Protein AF-A0A6P3XN58-F1 (afdb_monomer_lite)

Sequence (71 aa):
MPAQESERFYMNFLAELCKRYSPELVKDGKFGAMMEVCIQNNGPVTLEIESPTKSISNNDTMNIKKKEVSD

Secondary structure (DSSP, 8-state):
--HHHHHHHHHHHHHHHHHHS-GGG-----TTS--------SS-------PPPS---TTSHHHHHHHTT--

Structure (mmCIF, N/CA/C/O backbone):
data_AF-A0A6P3XN58-F1
#
_entry.id   AF-A0A6P3XN58-F1
#
loop_
_atom_site.group_PDB
_atom_site.id
_atom_site.type_symbol
_atom_site.label_atom_id
_atom_site.label_alt_id
_atom_site.label_comp_id
_atom_site.label_asym_id
_atom_site.label_entity_id
_atom_site.label_seq_id
_atom_site.pdbx_PDB_ins_code
_atom_site.Cartn_x
_atom_site.Cartn_y
_atom_site.Cartn_z
_atom_site.occupancy
_atom_site.B_iso_or_equiv
_atom_site.auth_seq_id
_atom_site.auth_comp_id
_atom_site.auth_asym_id
_atom_site.auth_atom_id
_atom_site.pdbx_PDB_model_num
ATOM 1 N N . MET A 1 1 ? 1.226 -3.870 -17.567 1.00 82.50 1 MET A N 1
ATOM 2 C CA . MET A 1 1 ? 1.158 -2.414 -17.320 1.00 82.50 1 MET A CA 1
ATOM 3 C C . MET A 1 1 ? 2.504 -1.961 -16.748 1.00 82.50 1 MET A C 1
ATOM 5 O O . MET A 1 1 ? 2.992 -2.644 -15.850 1.00 82.50 1 MET A O 1
ATOM 9 N N . PRO A 1 2 ? 3.151 -0.912 -17.296 1.00 96.00 2 PRO A N 1
ATOM 10 C CA . PRO A 1 2 ? 4.408 -0.351 -16.779 1.00 96.00 2 PRO A CA 1
ATOM 11 C C . PRO A 1 2 ? 4.271 0.196 -15.353 1.00 96.00 2 PRO A C 1
ATOM 13 O O . PRO A 1 2 ? 3.198 0.654 -14.981 1.00 96.00 2 PRO A O 1
ATOM 16 N N . ALA A 1 3 ? 5.354 0.213 -14.568 1.00 92.81 3 ALA A N 1
ATOM 17 C CA . ALA A 1 3 ? 5.313 0.569 -13.140 1.00 92.81 3 ALA A CA 1
ATOM 18 C C . ALA A 1 3 ? 4.650 1.930 -12.847 1.00 92.81 3 ALA A C 1
ATOM 20 O O . ALA A 1 3 ? 3.806 2.019 -11.961 1.00 92.81 3 ALA A O 1
ATOM 21 N N . GLN A 1 4 ? 4.979 2.964 -13.626 1.00 91.25 4 GLN A N 1
ATOM 22 C CA . GLN A 1 4 ? 4.437 4.315 -13.444 1.00 91.25 4 GLN A CA 1
ATOM 23 C C . GLN A 1 4 ? 2.932 4.401 -13.755 1.00 91.25 4 GLN A C 1
ATOM 25 O O . GLN A 1 4 ? 2.189 5.115 -13.084 1.00 91.25 4 GLN A O 1
ATOM 30 N N . GLU A 1 5 ? 2.459 3.648 -14.751 1.00 95.88 5 GLU A N 1
ATOM 31 C CA . GLU A 1 5 ? 1.026 3.537 -15.052 1.00 95.88 5 GLU A CA 1
ATOM 32 C C . GLU A 1 5 ? 0.301 2.702 -13.987 1.00 95.88 5 GLU A C 1
ATOM 34 O O . GLU A 1 5 ? -0.806 3.051 -13.573 1.00 95.88 5 GLU A O 1
ATOM 39 N N . SER A 1 6 ? 0.954 1.642 -13.500 1.00 97.00 6 SER A N 1
ATOM 40 C CA . SER A 1 6 ? 0.439 0.744 -12.465 1.00 97.00 6 SER A CA 1
ATOM 41 C C . SER A 1 6 ? 0.250 1.438 -11.122 1.00 97.00 6 SER A C 1
ATOM 43 O O . SER A 1 6 ? -0.754 1.186 -10.463 1.00 97.00 6 SER A O 1
ATOM 45 N N . GLU A 1 7 ? 1.160 2.333 -10.725 1.00 96.69 7 GLU A N 1
ATOM 46 C CA . GLU A 1 7 ? 1.009 3.103 -9.485 1.00 96.69 7 GLU A CA 1
ATOM 47 C C . GLU A 1 7 ? -0.249 3.969 -9.543 1.00 96.69 7 GLU A C 1
ATOM 49 O O . GLU A 1 7 ? -1.112 3.891 -8.670 1.00 96.69 7 GLU A O 1
ATOM 54 N N . ARG A 1 8 ? -0.415 4.732 -10.631 1.00 97.38 8 ARG A N 1
ATOM 55 C CA . ARG A 1 8 ? -1.608 5.561 -10.830 1.00 97.38 8 ARG A CA 1
ATOM 56 C C . ARG A 1 8 ? -2.885 4.718 -10.851 1.00 97.38 8 ARG A C 1
ATOM 58 O O . ARG A 1 8 ? -3.890 5.122 -10.270 1.00 97.38 8 ARG A O 1
ATOM 65 N N . PHE A 1 9 ? -2.859 3.566 -11.519 1.00 97.19 9 PHE A N 1
ATOM 66 C CA . PHE A 1 9 ? -3.994 2.648 -11.550 1.00 97.19 9 PHE A CA 1
ATOM 67 C C . PHE A 1 9 ? -4.347 2.130 -10.148 1.00 97.19 9 PHE A C 1
ATOM 69 O O . PHE A 1 9 ? -5.510 2.201 -9.754 1.00 97.19 9 PHE A O 1
ATOM 76 N N . TYR A 1 10 ? -3.353 1.675 -9.383 1.00 97.75 10 TYR A N 1
ATOM 77 C CA . TYR A 1 10 ? -3.523 1.196 -8.011 1.00 97.75 10 TYR A CA 1
ATOM 78 C C . TYR A 1 10 ? -4.130 2.274 -7.100 1.00 97.75 10 TYR A C 1
ATOM 80 O O . TYR A 1 10 ? -5.107 2.004 -6.401 1.00 97.75 10 TYR A O 1
ATOM 88 N N . MET A 1 11 ? -3.636 3.515 -7.173 1.00 97.25 11 MET A N 1
ATOM 89 C CA . MET A 1 11 ? -4.177 4.622 -6.372 1.00 97.25 11 MET A CA 1
ATOM 90 C C . MET A 1 11 ? -5.626 4.956 -6.742 1.00 97.25 11 MET A C 1
ATOM 92 O O . MET A 1 11 ? -6.460 5.167 -5.862 1.00 97.25 11 MET A O 1
ATOM 96 N N . ASN A 1 12 ? -5.961 4.947 -8.036 1.00 98.19 12 ASN A N 1
ATOM 97 C CA . ASN A 1 12 ? -7.341 5.147 -8.484 1.00 98.19 12 ASN A CA 1
ATOM 98 C C . ASN A 1 12 ? -8.266 4.011 -8.018 1.00 98.19 12 ASN A C 1
ATOM 100 O O . ASN A 1 12 ? -9.410 4.264 -7.646 1.00 98.19 12 ASN A O 1
ATOM 104 N N . PHE A 1 13 ? -7.779 2.767 -8.030 1.00 97.38 13 PHE A N 1
ATOM 105 C CA . PHE A 1 13 ? -8.528 1.610 -7.549 1.00 97.38 13 PHE A CA 1
ATOM 106 C C . PHE A 1 13 ? -8.839 1.720 -6.050 1.00 97.38 13 PHE A C 1
ATOM 108 O O . PHE A 1 13 ? -9.994 1.553 -5.658 1.00 97.38 13 PHE A O 1
ATOM 115 N N . LEU A 1 14 ? -7.849 2.083 -5.226 1.00 98.12 14 LEU A N 1
ATOM 116 C CA . LEU A 1 14 ? -8.060 2.339 -3.798 1.00 98.12 14 LEU A CA 1
ATOM 117 C C . LEU A 1 14 ? -9.050 3.482 -3.556 1.00 98.12 14 LEU A C 1
ATOM 119 O O . LEU A 1 14 ? -9.958 3.335 -2.741 1.00 98.12 14 LEU A O 1
ATOM 123 N N . ALA A 1 15 ? -8.922 4.595 -4.286 1.00 98.06 15 ALA A N 1
ATOM 124 C CA . ALA A 1 15 ? -9.843 5.724 -4.163 1.00 98.06 15 ALA A CA 1
ATOM 125 C C . ALA A 1 15 ? -11.297 5.312 -4.449 1.00 98.06 15 ALA A C 1
ATOM 127 O O . ALA A 1 15 ? -12.225 5.731 -3.754 1.00 98.06 15 ALA A O 1
ATOM 128 N N . GLU A 1 16 ? -11.498 4.451 -5.445 1.00 98.44 16 GLU A N 1
ATOM 129 C CA . GLU A 1 16 ? -12.819 3.948 -5.788 1.00 98.44 16 GLU A CA 1
ATOM 130 C C . GLU A 1 16 ? -13.356 2.934 -4.760 1.00 98.44 16 GLU A C 1
ATOM 132 O O . GLU A 1 16 ? -14.551 2.956 -4.459 1.00 98.44 16 GLU A O 1
ATOM 137 N N . LEU A 1 17 ? -12.496 2.097 -4.163 1.00 97.94 17 LEU A N 1
ATOM 138 C CA . LEU A 1 17 ? -12.868 1.242 -3.028 1.00 97.94 17 LEU A CA 1
ATOM 139 C C . LEU A 1 17 ? -13.310 2.075 -1.821 1.00 97.94 17 LEU A C 1
ATOM 141 O O . LEU A 1 17 ? -14.377 1.819 -1.267 1.00 97.94 17 LEU A O 1
ATOM 145 N N . CYS A 1 18 ? -12.540 3.106 -1.458 1.00 97.88 18 CYS A N 1
ATOM 146 C CA . CYS A 1 18 ? -12.881 4.023 -0.369 1.00 97.88 18 CYS A CA 1
ATOM 147 C C . CYS A 1 18 ? -14.232 4.705 -0.601 1.00 97.88 18 CYS A C 1
ATOM 149 O O . CYS A 1 18 ? -15.008 4.856 0.333 1.00 97.88 18 CYS A O 1
ATOM 151 N N . LYS A 1 19 ? -14.536 5.092 -1.846 1.00 98.12 19 LYS A N 1
ATOM 152 C CA . LYS A 1 19 ? -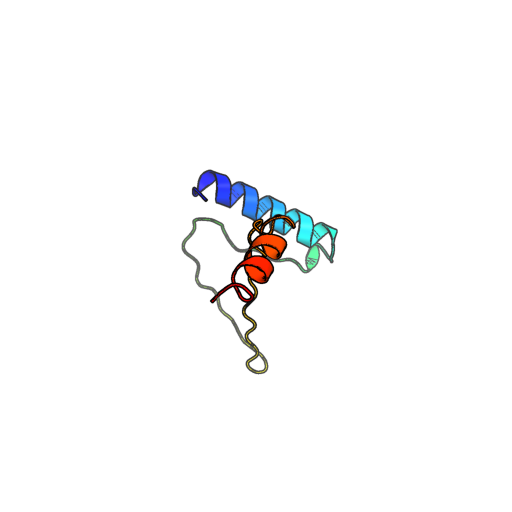15.817 5.713 -2.207 1.00 98.12 19 LYS A CA 1
ATOM 153 C C . LY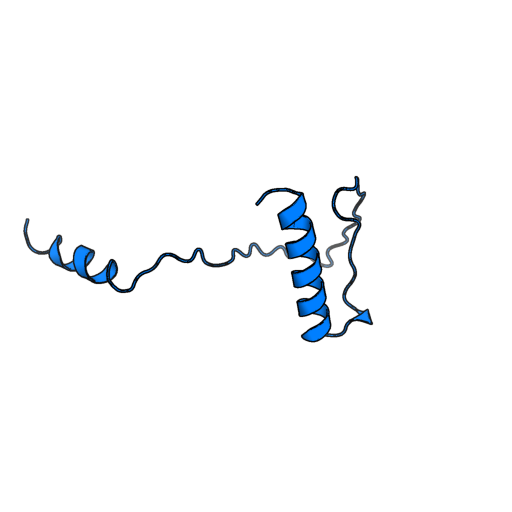S A 1 19 ? -17.002 4.748 -2.113 1.00 98.12 19 LYS A C 1
ATOM 155 O O . LYS A 1 19 ? -18.101 5.171 -1.763 1.00 98.12 19 LYS A O 1
ATOM 160 N N . ARG A 1 20 ? -16.813 3.483 -2.501 1.00 98.12 20 ARG A N 1
ATOM 161 C CA . ARG A 1 20 ? -17.879 2.464 -2.520 1.00 98.12 20 ARG A CA 1
ATOM 162 C C . ARG A 1 20 ? -18.098 1.779 -1.174 1.00 98.12 20 ARG A C 1
ATOM 164 O O . ARG A 1 20 ? -19.090 1.071 -1.023 1.00 98.12 20 ARG A O 1
ATOM 171 N N . TYR A 1 21 ? -17.191 1.983 -0.227 1.00 97.06 21 TYR A N 1
ATOM 172 C CA . TYR A 1 21 ? -17.233 1.405 1.109 1.00 97.06 21 TYR A CA 1
ATOM 173 C C . TYR A 1 21 ? -16.974 2.488 2.178 1.00 97.06 21 TYR A C 1
ATOM 175 O O . TYR A 1 21 ? -17.331 3.646 1.986 1.00 97.06 21 TYR A O 1
ATOM 183 N N . SER A 1 22 ? -16.389 2.104 3.312 1.00 96.88 22 SER A N 1
ATOM 184 C CA . SER A 1 22 ? -15.940 2.960 4.407 1.00 96.88 22 SER A CA 1
ATOM 185 C C . SER A 1 22 ? -14.449 3.287 4.245 1.00 96.88 22 SER A C 1
ATOM 187 O O . SER A 1 22 ? -13.622 2.382 4.412 1.00 96.88 22 SER A O 1
ATOM 189 N N . PRO A 1 23 ? -14.068 4.544 3.945 1.00 96.88 23 PRO A N 1
ATOM 190 C CA . PRO A 1 23 ? -12.669 4.938 3.752 1.00 96.88 23 PRO A CA 1
ATOM 191 C C . PRO A 1 23 ? -11.757 4.574 4.929 1.00 96.88 23 PRO A C 1
ATOM 193 O O . PRO A 1 23 ? -10.612 4.176 4.745 1.00 96.88 23 PRO A O 1
ATOM 196 N N . GLU A 1 24 ? -12.267 4.670 6.155 1.00 97.75 24 GLU A N 1
ATOM 197 C CA . GLU A 1 24 ? -11.544 4.379 7.390 1.00 97.75 24 GLU A CA 1
ATOM 198 C C . GLU A 1 24 ? -11.196 2.896 7.569 1.00 97.75 24 GLU A C 1
ATOM 200 O O . GLU A 1 24 ? -10.288 2.574 8.342 1.00 97.75 24 GLU A O 1
ATOM 205 N N . LEU A 1 25 ? -11.883 2.007 6.848 1.00 97.38 25 LEU A N 1
ATOM 206 C CA . LEU A 1 25 ? -11.678 0.559 6.884 1.00 97.38 25 LEU A CA 1
ATOM 207 C C . LEU A 1 25 ? -10.832 0.047 5.712 1.00 97.38 25 LEU A C 1
ATOM 209 O O . LEU A 1 25 ? -10.380 -1.095 5.747 1.00 97.38 25 LEU A O 1
ATOM 213 N N . VAL A 1 26 ? -1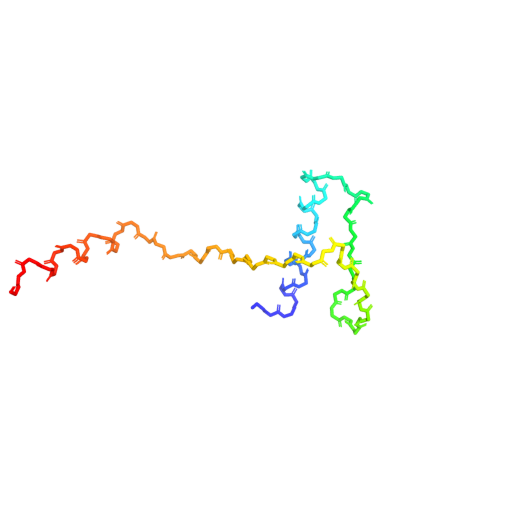0.579 0.878 4.699 1.00 97.38 26 VAL A N 1
ATOM 214 C CA . VAL A 1 26 ? -9.646 0.556 3.617 1.00 97.38 26 VAL A CA 1
ATOM 215 C C . VAL A 1 26 ? -8.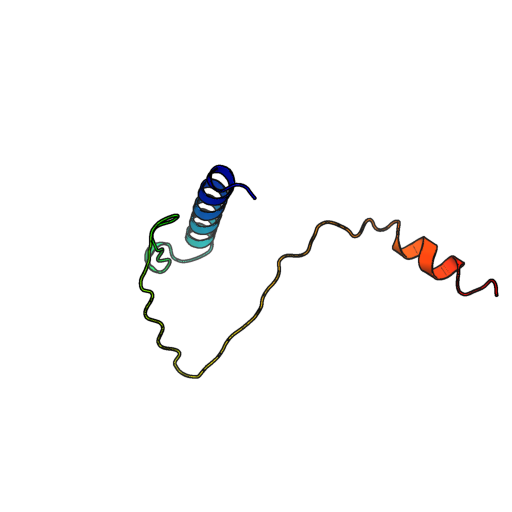242 0.950 4.068 1.00 97.38 26 VAL A C 1
ATOM 217 O O . VAL A 1 26 ? -7.986 2.097 4.432 1.00 97.38 26 VAL A O 1
ATOM 220 N N . LYS A 1 27 ? -7.332 -0.021 4.086 1.00 97.19 27 LYS A N 1
ATOM 221 C CA . LYS A 1 27 ? -5.922 0.169 4.440 1.00 97.19 27 LYS A CA 1
ATOM 222 C C . LYS A 1 27 ? -5.056 -0.269 3.275 1.00 97.19 27 LYS A C 1
ATOM 224 O O . LYS A 1 27 ? -5.402 -1.218 2.575 1.00 97.19 27 LYS A O 1
ATOM 229 N N . ASP A 1 28 ? -3.939 0.412 3.089 1.00 97.56 28 ASP A N 1
ATOM 230 C CA . ASP A 1 28 ? -2.984 0.138 2.030 1.00 97.56 28 ASP A CA 1
ATOM 231 C C . ASP A 1 28 ? -1.571 -0.089 2.577 1.00 97.56 28 ASP A C 1
ATOM 233 O O . ASP A 1 28 ? -1.256 0.176 3.738 1.00 97.56 28 ASP A O 1
ATOM 237 N N . GLY A 1 29 ? -0.729 -0.654 1.715 1.00 96.75 29 GLY A N 1
ATOM 238 C CA . GLY A 1 29 ? 0.716 -0.686 1.902 1.00 96.75 29 GLY A CA 1
ATOM 239 C C . GLY A 1 29 ? 1.401 0.445 1.134 1.00 96.75 29 GLY A C 1
ATOM 240 O O . GLY A 1 29 ? 0.769 1.397 0.683 1.00 96.75 29 GLY A O 1
ATOM 241 N N . LYS A 1 30 ? 2.711 0.311 0.915 1.00 96.69 30 LYS A N 1
ATOM 242 C CA . LYS A 1 30 ? 3.497 1.269 0.131 1.00 96.69 30 LYS A CA 1
ATOM 243 C C . LYS A 1 30 ? 3.846 0.695 -1.244 1.00 96.69 30 LYS A C 1
ATOM 245 O O . LYS A 1 30 ? 4.628 -0.249 -1.346 1.00 96.69 30 LYS A O 1
ATOM 250 N N . PHE A 1 31 ? 3.284 1.281 -2.302 1.00 96.69 31 PHE A N 1
ATOM 251 C CA . PHE A 1 31 ? 3.545 0.857 -3.681 1.00 96.69 31 PHE A CA 1
ATOM 252 C C . PHE A 1 31 ? 5.041 0.969 -4.025 1.00 96.69 31 PHE A C 1
ATOM 254 O O . PHE A 1 31 ? 5.702 1.937 -3.655 1.00 96.69 31 PHE A O 1
ATOM 261 N N . GLY A 1 32 ? 5.587 -0.037 -4.713 1.00 95.38 32 GLY A N 1
ATOM 262 C CA . GLY A 1 32 ? 6.991 -0.055 -5.143 1.00 95.38 32 GLY A CA 1
ATOM 263 C C . GLY A 1 32 ? 8.027 -0.206 -4.020 1.00 95.38 32 GLY A C 1
ATOM 264 O O . GLY A 1 32 ? 9.223 -0.124 -4.295 1.00 95.38 32 GLY A O 1
ATOM 265 N N . ALA A 1 33 ? 7.603 -0.431 -2.773 1.00 96.81 33 ALA A N 1
ATOM 266 C CA . ALA A 1 33 ? 8.496 -0.672 -1.644 1.00 96.81 33 ALA A CA 1
ATOM 267 C C . ALA A 1 33 ? 8.561 -2.161 -1.276 1.00 96.81 33 ALA A C 1
ATOM 269 O O . ALA A 1 33 ? 7.623 -2.922 -1.514 1.00 96.81 33 ALA A O 1
ATOM 270 N N . MET A 1 34 ? 9.665 -2.567 -0.647 1.00 97.12 34 MET A N 1
ATOM 271 C CA . MET A 1 34 ? 9.744 -3.866 0.018 1.00 97.12 34 MET A CA 1
ATOM 272 C C . MET A 1 34 ? 8.836 -3.847 1.254 1.00 97.12 34 MET A C 1
ATOM 274 O O . MET A 1 34 ? 8.900 -2.909 2.050 1.00 97.12 34 MET A O 1
ATOM 278 N N . MET A 1 35 ? 7.975 -4.858 1.379 1.00 97.81 35 MET A N 1
ATOM 279 C CA . MET A 1 35 ? 6.997 -4.963 2.459 1.00 97.81 35 MET A CA 1
ATOM 280 C C . MET A 1 35 ? 7.061 -6.336 3.117 1.00 97.81 35 MET A C 1
ATOM 282 O O . 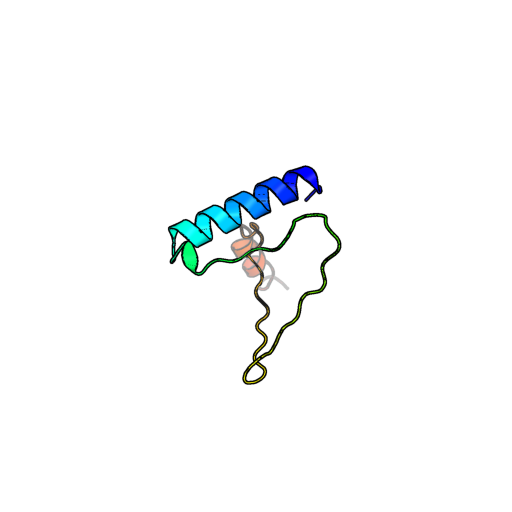MET A 1 35 ? 7.141 -7.357 2.436 1.00 97.81 35 MET A O 1
ATOM 286 N N . GLU A 1 36 ? 6.946 -6.338 4.440 1.00 97.81 36 GLU A N 1
ATOM 287 C CA . GLU A 1 36 ? 6.613 -7.516 5.232 1.00 97.81 36 GLU A CA 1
ATOM 288 C C . GLU A 1 36 ? 5.117 -7.452 5.562 1.00 97.81 36 GLU A C 1
ATOM 290 O O . GLU A 1 36 ? 4.655 -6.495 6.186 1.00 97.81 36 GLU A O 1
ATOM 295 N N . VAL A 1 37 ? 4.340 -8.429 5.080 1.00 95.81 37 VAL A N 1
ATOM 296 C CA . VAL A 1 37 ? 2.875 -8.443 5.213 1.00 95.81 37 VAL A CA 1
ATOM 297 C C . VAL A 1 37 ? 2.457 -9.634 6.066 1.00 95.81 37 VAL A C 1
ATOM 299 O O . VAL A 1 37 ? 2.471 -10.778 5.616 1.00 95.81 37 VAL A O 1
ATOM 302 N N . CYS A 1 38 ? 2.060 -9.353 7.305 1.00 95.88 38 CYS A N 1
ATOM 303 C CA . CYS A 1 38 ? 1.558 -10.360 8.233 1.00 95.88 38 CYS A CA 1
ATOM 304 C C . CYS A 1 38 ? 0.062 -10.599 7.993 1.00 95.88 38 CYS A C 1
ATOM 306 O O . CYS A 1 38 ? -0.746 -9.689 8.171 1.00 95.88 38 CYS A O 1
ATOM 308 N N . ILE A 1 39 ? -0.314 -11.824 7.616 1.00 94.12 39 ILE A N 1
ATOM 309 C CA . ILE A 1 39 ? -1.705 -12.200 7.324 1.00 94.12 39 ILE A CA 1
ATOM 310 C C . ILE A 1 39 ? -2.118 -13.345 8.250 1.00 94.12 39 ILE A C 1
ATOM 312 O O . ILE A 1 39 ? -1.534 -14.426 8.206 1.00 94.12 39 ILE A O 1
ATOM 316 N N . GLN A 1 40 ? -3.151 -13.120 9.063 1.00 94.38 40 GLN A N 1
ATOM 317 C CA . GLN A 1 40 ? -3.779 -14.154 9.882 1.00 94.38 40 GLN A CA 1
ATOM 318 C C . GLN A 1 40 ? -5.179 -14.452 9.343 1.00 94.38 40 GLN A C 1
ATOM 320 O O . GLN A 1 40 ? -6.118 -13.682 9.540 1.00 94.38 40 GLN A O 1
ATOM 325 N N . ASN A 1 41 ? -5.326 -15.593 8.674 1.00 93.38 41 ASN A N 1
ATOM 326 C CA . ASN A 1 41 ? -6.613 -16.041 8.155 1.00 93.38 41 ASN A CA 1
ATOM 327 C C . ASN A 1 41 ? -7.370 -16.814 9.244 1.00 93.38 41 ASN A C 1
ATOM 329 O O . ASN A 1 41 ? -6.950 -17.900 9.637 1.00 93.38 41 ASN A O 1
ATOM 333 N N . ASN A 1 42 ? -8.502 -16.282 9.714 1.00 88.38 42 ASN A N 1
ATOM 334 C CA . ASN A 1 42 ? -9.417 -17.009 10.603 1.00 88.38 42 ASN A CA 1
ATOM 335 C C . ASN A 1 42 ? -10.208 -18.041 9.781 1.00 88.38 42 ASN A C 1
ATOM 337 O O . ASN A 1 42 ? -11.290 -17.750 9.278 1.00 88.38 42 ASN A O 1
ATOM 341 N N . GLY A 1 43 ? -9.619 -19.217 9.568 1.00 83.06 43 GLY A N 1
ATOM 342 C CA . GLY A 1 43 ? -10.074 -20.191 8.579 1.00 83.06 43 GLY A CA 1
ATOM 343 C C . GLY A 1 43 ? -8.921 -21.084 8.121 1.00 83.06 43 GLY A C 1
ATOM 344 O O . GLY A 1 43 ? -8.112 -21.494 8.952 1.00 83.06 43 GLY A O 1
ATOM 345 N N . PRO A 1 44 ? -8.852 -21.425 6.824 1.00 84.25 44 PRO A N 1
ATOM 346 C CA . PRO A 1 44 ? -8.366 -20.488 5.804 1.00 84.25 44 PRO A CA 1
ATOM 347 C C . PRO A 1 44 ? -9.279 -20.408 4.568 1.00 84.25 44 PRO A C 1
ATOM 349 O O . PRO A 1 44 ? -9.708 -21.428 4.035 1.00 84.25 44 PRO A O 1
ATOM 352 N N . VAL A 1 45 ? -9.555 -19.192 4.089 1.00 90.38 45 VAL A N 1
ATOM 353 C CA . VAL A 1 45 ? -10.364 -18.953 2.884 1.00 90.38 45 VAL A CA 1
ATOM 354 C C . VAL A 1 45 ? -9.562 -18.091 1.918 1.00 90.38 45 VAL A C 1
ATOM 356 O O . VAL A 1 45 ? -9.234 -16.951 2.235 1.00 90.38 45 VAL A O 1
ATOM 359 N N . THR A 1 46 ? -9.272 -18.640 0.740 1.00 94.69 46 THR A N 1
ATOM 360 C CA . THR A 1 46 ? -8.576 -17.954 -0.355 1.00 94.69 46 THR A CA 1
ATOM 361 C C . THR A 1 46 ? -9.466 -18.000 -1.590 1.00 94.69 46 THR A C 1
ATOM 363 O O . THR A 1 46 ? -9.973 -19.064 -1.939 1.00 94.69 46 THR A O 1
ATOM 366 N N . LEU A 1 47 ? -9.669 -16.851 -2.236 1.00 95.06 47 LEU A N 1
ATOM 367 C CA . LEU A 1 47 ? -10.455 -16.724 -3.462 1.00 95.06 47 LEU A CA 1
ATOM 368 C C . LEU A 1 47 ? -9.569 -16.155 -4.567 1.00 95.06 47 LEU A C 1
ATOM 370 O O . LEU A 1 47 ? -8.905 -15.139 -4.366 1.00 95.06 47 LEU A O 1
ATOM 374 N N . GLU A 1 48 ? -9.597 -16.788 -5.734 1.00 95.81 48 GLU A N 1
ATOM 375 C CA . GLU A 1 48 ? -8.945 -16.290 -6.943 1.00 95.81 48 GLU A CA 1
ATOM 376 C C . GLU A 1 48 ? -9.989 -15.576 -7.810 1.00 95.81 48 GLU A C 1
ATOM 378 O O . GLU A 1 48 ? -11.055 -16.123 -8.094 1.00 95.81 48 GLU A O 1
ATOM 383 N N . ILE A 1 49 ? -9.710 -14.324 -8.185 1.00 94.38 49 ILE A N 1
ATOM 384 C CA . ILE A 1 49 ? -10.617 -13.469 -8.960 1.00 94.38 49 ILE A CA 1
ATOM 385 C C . ILE A 1 49 ? -9.818 -12.839 -10.098 1.00 94.38 49 ILE A C 1
ATOM 387 O O . ILE A 1 49 ? -8.784 -12.215 -9.864 1.00 94.38 49 ILE A O 1
ATOM 391 N N . GLU A 1 50 ? -10.334 -12.942 -11.320 1.00 93.81 50 GLU A N 1
ATOM 392 C CA . GLU A 1 50 ? -9.772 -12.301 -12.506 1.00 93.81 50 GLU A CA 1
ATOM 393 C C . GLU A 1 50 ? -10.800 -11.341 -13.119 1.00 93.81 50 GLU A C 1
ATOM 395 O O . GLU A 1 50 ? -11.993 -11.642 -13.201 1.00 93.81 50 GLU A O 1
ATOM 400 N N . SER A 1 51 ? -10.351 -10.152 -13.533 1.00 91.19 51 SER A N 1
ATOM 401 C CA . SER A 1 51 ? -11.210 -9.219 -14.270 1.00 91.19 51 SER A CA 1
ATOM 402 C C . SER A 1 51 ? -11.365 -9.696 -15.718 1.00 91.19 51 SER A C 1
ATOM 404 O O . SER A 1 51 ? -10.352 -10.019 -16.336 1.00 91.19 51 SER A O 1
ATOM 406 N N . PRO A 1 52 ? -12.578 -9.695 -16.305 1.00 89.06 52 PRO A N 1
ATOM 407 C CA . PRO A 1 52 ? -12.769 -10.131 -17.685 1.00 89.06 52 PRO A CA 1
ATOM 408 C C . PRO A 1 52 ? -11.873 -9.358 -18.660 1.00 89.06 52 PRO A C 1
ATOM 410 O O . PRO A 1 52 ? -11.869 -8.122 -18.670 1.00 89.06 52 PRO A O 1
ATOM 413 N N . THR A 1 53 ? -11.147 -10.068 -19.522 1.00 79.94 53 THR A N 1
ATOM 414 C CA . THR A 1 53 ? -10.457 -9.445 -20.653 1.00 79.94 53 THR A CA 1
ATOM 415 C C . THR A 1 53 ? -11.505 -8.983 -21.660 1.00 79.94 53 THR A C 1
ATOM 417 O O . THR A 1 53 ? -12.452 -9.695 -21.997 1.00 79.94 53 THR A O 1
ATOM 420 N N . LYS A 1 54 ? -11.392 -7.736 -22.124 1.00 65.94 54 LYS A N 1
ATOM 421 C CA . LYS A 1 54 ? -12.329 -7.171 -23.099 1.00 65.94 54 LYS A CA 1
ATOM 422 C C . LYS A 1 54 ? -12.074 -7.788 -24.479 1.00 65.94 54 LYS A C 1
ATOM 424 O O . LYS A 1 54 ? -11.480 -7.153 -25.340 1.00 65.94 54 LYS A O 1
ATOM 429 N N . SER A 1 55 ? -12.535 -9.016 -24.688 1.00 57.66 55 SER A N 1
ATOM 430 C CA . SER A 1 55 ? -12.662 -9.635 -26.007 1.00 57.66 55 SER A CA 1
ATOM 431 C C . SER A 1 55 ? -13.720 -10.737 -25.991 1.00 57.66 55 SER A C 1
ATOM 433 O O . SER A 1 55 ? -13.404 -11.920 -26.032 1.00 57.66 55 SER A O 1
ATOM 435 N N . ILE A 1 56 ? -14.990 -10.340 -25.989 1.00 54.66 56 ILE A N 1
ATOM 436 C CA . ILE A 1 56 ? -15.976 -11.030 -26.824 1.00 54.66 56 ILE A CA 1
ATOM 437 C C . ILE A 1 56 ? -16.710 -9.934 -27.585 1.00 54.66 56 ILE A C 1
ATOM 439 O O . ILE A 1 56 ? -17.577 -9.242 -27.052 1.00 54.66 56 ILE A O 1
ATOM 443 N N . SER A 1 57 ? -16.300 -9.726 -28.834 1.00 51.75 57 SER A N 1
ATOM 444 C CA . SER A 1 57 ? -17.190 -9.101 -29.796 1.00 51.75 57 SER A CA 1
ATOM 445 C C . SER A 1 57 ? -18.307 -10.116 -30.061 1.00 51.75 57 SER A C 1
ATOM 447 O O . SER A 1 57 ? -18.038 -11.290 -30.311 1.00 51.75 57 SER A O 1
ATOM 449 N N . ASN A 1 58 ? -19.570 -9.695 -30.004 1.00 52.69 58 ASN A N 1
ATOM 450 C CA . ASN A 1 58 ? -20.725 -10.569 -30.270 1.00 52.69 58 ASN A CA 1
ATOM 451 C C . ASN A 1 58 ? -20.741 -11.150 -31.707 1.00 52.69 58 ASN A C 1
ATOM 453 O O . ASN A 1 58 ? -21.653 -11.894 -32.065 1.00 52.69 58 ASN A O 1
ATOM 457 N N . ASN A 1 59 ? -19.745 -10.816 -32.535 1.00 54.94 59 ASN A N 1
ATOM 458 C CA . ASN A 1 59 ? -19.599 -11.276 -33.910 1.00 54.94 59 ASN A CA 1
ATOM 459 C C . ASN A 1 59 ? -18.814 -12.597 -34.020 1.00 54.94 59 ASN A C 1
ATOM 461 O O . ASN A 1 59 ? -18.975 -13.307 -35.011 1.00 54.94 59 ASN A O 1
ATOM 465 N N . ASP A 1 60 ? -18.026 -12.975 -33.007 1.00 54.91 60 ASP A N 1
ATOM 466 C CA . ASP A 1 60 ? -17.218 -14.206 -33.047 1.00 54.91 60 ASP A CA 1
ATOM 467 C C . ASP A 1 60 ? -18.051 -15.463 -32.738 1.00 54.91 60 ASP A C 1
ATOM 469 O O . ASP A 1 60 ? -17.770 -16.558 -33.226 1.00 54.91 60 ASP A O 1
ATOM 473 N N . THR A 1 61 ? -19.161 -15.309 -32.009 1.00 50.44 61 THR A N 1
ATOM 47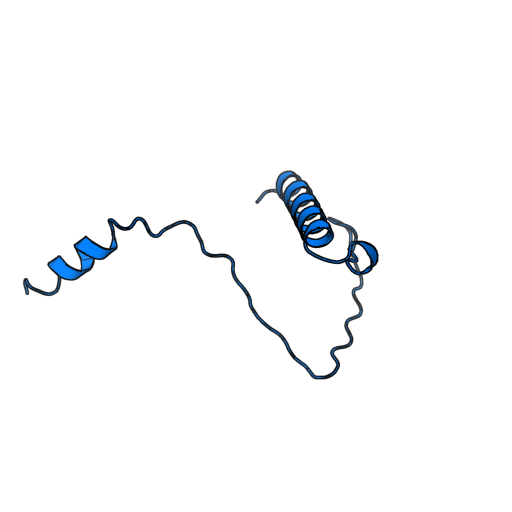4 C CA . THR A 1 61 ? -20.055 -16.417 -31.632 1.00 50.44 61 THR A CA 1
ATOM 475 C C . THR A 1 61 ? -20.864 -16.971 -32.817 1.00 50.44 61 THR A C 1
ATOM 477 O O . THR A 1 61 ? -21.332 -18.109 -32.768 1.00 50.44 61 THR A O 1
ATOM 480 N N . MET A 1 62 ? -21.016 -16.205 -33.906 1.00 47.84 62 MET A N 1
ATOM 481 C CA . MET A 1 62 ? -21.788 -16.613 -35.093 1.00 47.84 62 MET A CA 1
ATOM 482 C C . MET A 1 62 ? -20.973 -17.412 -36.122 1.00 47.84 62 MET A C 1
ATOM 484 O O . MET A 1 62 ? -21.562 -18.137 -36.925 1.00 47.84 62 MET A O 1
ATOM 488 N N . ASN A 1 63 ? -19.638 -17.341 -36.085 1.00 47.75 63 ASN A N 1
ATOM 489 C CA . ASN A 1 63 ? -18.779 -18.112 -36.994 1.00 47.75 63 ASN A CA 1
ATOM 490 C C . ASN A 1 63 ? -18.484 -19.534 -36.497 1.00 47.75 63 ASN A C 1
ATOM 492 O O . ASN A 1 63 ? -18.187 -20.403 -37.313 1.00 47.75 63 ASN A O 1
ATOM 496 N N . ILE A 1 64 ? -18.627 -19.802 -35.195 1.00 53.53 64 ILE A N 1
ATOM 497 C CA . ILE A 1 64 ? -18.412 -21.145 -34.633 1.00 53.53 64 ILE A CA 1
ATOM 498 C C . ILE A 1 64 ? -19.559 -22.089 -35.043 1.00 53.53 64 ILE A C 1
ATOM 500 O O . ILE A 1 64 ? -19.309 -23.197 -35.503 1.00 53.53 64 ILE A O 1
ATOM 504 N N . LYS A 1 65 ? -20.817 -21.620 -35.029 1.00 47.81 65 LYS A N 1
ATOM 505 C CA . LYS A 1 65 ? -21.988 -22.445 -35.404 1.00 47.81 65 LYS A CA 1
ATOM 506 C C . LYS A 1 65 ? -22.105 -22.777 -36.896 1.00 47.81 65 LYS A C 1
ATOM 508 O O . LYS A 1 65 ? -22.822 -23.706 -37.245 1.00 47.81 65 LYS A O 1
ATOM 513 N N . LYS A 1 66 ? -21.440 -22.033 -37.788 1.00 46.84 66 LYS A N 1
ATOM 514 C CA . LYS A 1 66 ? -21.469 -22.319 -39.236 1.00 46.84 66 LYS A CA 1
ATOM 515 C C . LYS A 1 66 ? -20.464 -23.386 -39.666 1.00 46.84 66 LYS A C 1
ATOM 517 O O . LYS A 1 66 ? -20.611 -23.909 -40.762 1.00 46.84 66 LYS A O 1
ATOM 522 N N . LYS A 1 67 ? -19.465 -23.699 -38.834 1.00 45.00 67 LYS A N 1
ATOM 523 C CA . LYS A 1 67 ? -18.399 -24.647 -39.183 1.00 45.00 67 LYS A CA 1
ATOM 524 C C . LYS A 1 67 ? -18.698 -26.089 -38.753 1.00 45.00 67 LYS A C 1
ATOM 526 O O . LYS A 1 67 ? -18.131 -27.002 -39.327 1.00 45.00 67 LYS A O 1
ATOM 531 N N . GLU A 1 68 ? -19.621 -26.296 -37.813 1.00 47.41 68 GLU A N 1
ATOM 532 C CA . GLU A 1 68 ? -20.026 -27.632 -37.335 1.00 47.41 68 GLU A CA 1
ATOM 533 C C . GLU A 1 68 ? -21.127 -28.309 -38.180 1.00 47.41 68 GLU A C 1
ATOM 535 O O . GLU A 1 68 ? -21.535 -29.418 -37.861 1.00 47.41 68 GLU A O 1
ATOM 540 N N . VAL A 1 69 ? -21.633 -27.672 -39.247 1.00 54.56 69 VAL A N 1
ATOM 541 C CA . VAL A 1 69 ? -22.744 -28.212 -40.073 1.00 54.56 69 VAL A CA 1
ATOM 542 C C . VAL A 1 69 ? -22.298 -28.561 -41.504 1.00 54.56 69 VAL A C 1
ATOM 544 O O . VAL A 1 69 ? -23.127 -28.827 -42.368 1.00 54.56 69 VAL A O 1
ATOM 547 N N . SER A 1 70 ? -20.996 -28.549 -41.795 1.00 50.16 70 SER A N 1
ATOM 548 C CA . SER A 1 70 ? -20.497 -28.747 -43.164 1.00 50.16 70 SER A CA 1
ATOM 549 C C . SER A 1 70 ? -19.270 -29.652 -43.287 1.00 50.16 70 SER A C 1
ATOM 551 O O . SER A 1 70 ? -18.475 -29.428 -44.193 1.00 50.16 70 SER A O 1
ATOM 553 N N . ASP A 1 71 ? -19.154 -30.663 -42.425 1.00 48.00 71 ASP A N 1
ATOM 554 C CA . ASP A 1 71 ? -18.373 -31.885 -42.677 1.00 48.00 71 ASP A CA 1
ATOM 555 C C . ASP A 1 71 ? -19.221 -33.119 -42.324 1.00 48.00 71 ASP A C 1
ATOM 557 O O . ASP A 1 71 ? -19.904 -33.078 -41.272 1.00 48.00 71 ASP A O 1
#

Foldseek 3Di:
DDLVVVVVVVVVVLVVVCVVDPVVPRDDDDRPDDDDDDDDDPPPDDDDDDDDDPDDDVVVVVVVVVVVPPD

pLDDT: mean 83.98, std 19.29, range [45.0, 98.44]

Organism: Dinoponera quadriceps (NCBI:txid609295)

InterPro domains:
  IPR003732 D-aminoacyl-tRNA deacylase DTD [PF02580] (1-49)
  IPR003732 D-aminoacyl-tRNA deacylase DTD [PTHR10472] (1-68)
  IPR023509 D-aminoacyl-tRNA deacylase-like superfamily [G3DSA:3.50.80.10] (1-58)
  IPR023509 D-aminoacyl-tRNA deacylase-like superfamily [SSF69500] (2-50)

Radius of gyration: 20.65 Å; chains: 1; bounding box: 32×38×54 Å